Protein AF-A0A2I0QAN8-F1 (afdb_monomer)

Secondary structure (DSSP, 8-state):
-HHHHHHHHHHHHHHHHHHIIIII---------HHHHHHHHHHHHHHHHHHHHHHHHHHHHHHT--SHHHHHHHHHHHT-----TT--HHHHHHHHHHHHHHHHHHHHHHHHHHHHHHHHHHHHHHHHTT--HHHHHHHHHHHHHHHHHHT-

Radius of gyration: 21.79 Å; Cα contacts (8 Å, |Δi|>4): 48; chains: 1; bounding box: 47×28×51 Å

Foldseek 3Di:
DVVVVVVVVVLVVVVVVLCVVQPVPPDDDPPCPPVNVVVVVCVVVVVLVVVLVCLQVPVCVVQVNDDPVSLVVVCVVVVLVDDCPPHDPVRSVNVVSVSVSVVSVVVVVVVVVVVVVVVVVLVVVCVVVVPDPVCSSVVVSVVVVVCSVVVD

Sequence (152 aa):
MAEQITLISFLVFIIFMLFLDLGVFHKKDSEIKFKEALIWTLVWIGLALIFYVLIIFKGELLHGISSMEDLIRINAKHNHKLNFDGMSYAEALNLYRHTLSLEYLSGYLIEKALSMDNIFVFIMIFAAFKVNRTYLHRILFYGILGALVFRF

Solvent-accessible surface area (backbone atoms only — not comparable to full-atom values): 8792 Å² total; per-residue (Å²): 110,71,67,58,52,52,53,52,52,51,50,52,50,51,55,49,52,51,44,50,68,73,64,69,72,81,74,76,93,69,79,77,46,70,68,56,55,50,50,52,51,51,52,55,51,48,53,53,51,51,51,42,52,44,26,58,78,45,39,44,68,79,71,68,50,84,47,64,68,46,48,54,53,48,38,65,73,69,64,66,78,74,85,58,86,94,54,54,64,71,54,44,48,51,53,48,21,50,52,54,29,48,53,52,50,50,50,53,50,50,57,50,48,54,56,49,52,56,52,50,54,51,52,53,52,40,59,77,69,65,59,56,78,92,48,46,66,59,53,48,51,53,48,54,53,48,50,58,64,73,70,112

Mean predicted aligned error: 8.1 Å

Structure (mmCIF, N/CA/C/O backbone):
data_AF-A0A2I0QAN8-F1
#
_entry.id   AF-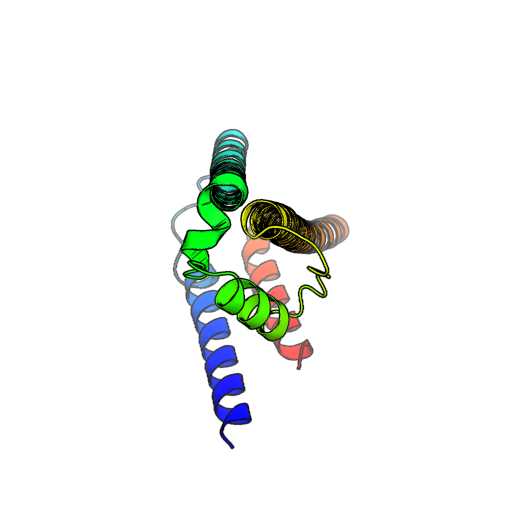A0A2I0QAN8-F1
#
loop_
_atom_site.group_PDB
_atom_site.id
_atom_site.type_symbol
_atom_site.label_atom_id
_atom_site.label_alt_id
_atom_site.label_comp_id
_atom_site.label_asym_id
_atom_site.label_entity_id
_atom_site.label_seq_id
_atom_site.pdbx_PDB_ins_code
_atom_site.Cartn_x
_atom_site.Cartn_y
_atom_site.Cartn_z
_atom_site.occupancy
_atom_site.B_iso_or_equiv
_atom_site.auth_seq_id
_atom_site.auth_comp_id
_atom_site.auth_asym_id
_atom_site.auth_atom_id
_atom_site.pdbx_PDB_model_num
ATOM 1 N N . MET A 1 1 ? -21.526 -11.533 -20.693 1.00 77.81 1 MET A N 1
ATOM 2 C CA . MET A 1 1 ? -21.553 -12.909 -20.142 1.00 77.81 1 MET A CA 1
ATOM 3 C C . MET A 1 1 ? -20.287 -13.218 -19.340 1.00 77.81 1 MET A C 1
ATOM 5 O O . MET A 1 1 ? -20.408 -13.337 -18.133 1.00 77.81 1 MET A O 1
ATOM 9 N N . ALA A 1 2 ? -19.084 -13.273 -19.935 1.00 82.06 2 ALA A N 1
ATOM 10 C CA . ALA A 1 2 ? -17.845 -13.596 -19.200 1.00 82.06 2 ALA A CA 1
ATOM 11 C C . ALA A 1 2 ? -17.494 -12.596 -18.075 1.00 82.06 2 ALA A C 1
ATOM 13 O O . ALA A 1 2 ? -17.201 -13.013 -16.963 1.00 82.06 2 ALA A O 1
ATOM 14 N N . GLU A 1 3 ? -17.614 -11.287 -18.318 1.00 85.31 3 GLU A N 1
ATOM 15 C CA . GLU A 1 3 ? -17.342 -10.252 -17.302 1.00 85.31 3 GLU A CA 1
ATOM 16 C C . GLU A 1 3 ? -18.287 -10.331 -16.095 1.00 85.31 3 GLU A C 1
ATOM 18 O O . GLU A 1 3 ? -17.854 -10.216 -14.952 1.00 85.31 3 GLU A O 1
ATOM 23 N N . GLN A 1 4 ? -19.576 -10.599 -16.337 1.00 86.31 4 GLN A N 1
ATOM 24 C CA . GLN A 1 4 ? -20.567 -10.790 -15.273 1.00 86.31 4 GLN A CA 1
ATOM 25 C C . GLN A 1 4 ? -20.248 -12.029 -14.432 1.00 86.31 4 GLN A C 1
ATOM 27 O O . GLN A 1 4 ? -20.354 -11.978 -13.211 1.00 86.31 4 GLN A O 1
ATOM 32 N N . ILE A 1 5 ? -19.805 -13.118 -15.067 1.00 91.19 5 ILE A N 1
ATOM 33 C CA . ILE A 1 5 ? -19.371 -14.332 -14.365 1.00 91.19 5 ILE A CA 1
ATOM 34 C C . ILE A 1 5 ? -18.141 -14.032 -13.495 1.00 91.19 5 ILE A C 1
ATOM 36 O O . ILE A 1 5 ? -18.132 -14.406 -12.323 1.00 91.19 5 ILE A O 1
ATOM 40 N N . THR A 1 6 ? -17.147 -13.304 -14.016 1.00 86.19 6 THR A N 1
ATOM 41 C CA . THR A 1 6 ? -15.959 -12.896 -13.248 1.00 86.19 6 THR A CA 1
ATOM 42 C C . THR A 1 6 ? -16.341 -12.046 -12.036 1.00 86.19 6 THR A C 1
ATOM 44 O O . THR A 1 6 ? -15.920 -12.351 -10.920 1.00 86.19 6 THR A O 1
ATOM 47 N N . LEU A 1 7 ? -17.196 -11.036 -12.211 1.00 86.56 7 LEU A N 1
ATOM 48 C CA . LEU A 1 7 ? -17.635 -10.166 -11.115 1.00 86.56 7 LEU A CA 1
ATOM 49 C C . LEU A 1 7 ? -18.431 -10.923 -10.047 1.00 86.56 7 LEU A C 1
ATOM 51 O O . LEU A 1 7 ? -18.163 -10.762 -8.858 1.00 86.56 7 LEU A O 1
ATOM 55 N N . ILE A 1 8 ? -19.361 -11.791 -10.455 1.00 90.69 8 ILE A N 1
ATOM 56 C CA . ILE A 1 8 ? -20.143 -12.610 -9.520 1.00 90.69 8 ILE A CA 1
ATOM 57 C C . ILE A 1 8 ? -19.230 -13.588 -8.772 1.00 90.69 8 ILE A C 1
ATOM 59 O O . ILE A 1 8 ? -19.348 -13.717 -7.556 1.00 90.69 8 ILE A O 1
ATOM 63 N N . SER A 1 9 ? -18.276 -14.234 -9.453 1.00 90.62 9 SER A N 1
ATOM 64 C CA . SER A 1 9 ? -17.317 -15.131 -8.792 1.00 90.62 9 SER A CA 1
ATOM 65 C C . SER A 1 9 ? -16.436 -14.402 -7.776 1.00 90.62 9 SER A C 1
ATOM 67 O O . SER A 1 9 ? -16.206 -14.913 -6.680 1.00 90.62 9 SER A O 1
ATOM 69 N N . PHE A 1 10 ? -16.004 -13.182 -8.101 1.00 87.62 10 PHE A N 1
ATOM 70 C CA . PHE A 1 10 ? -15.204 -12.349 -7.214 1.00 87.62 10 PHE A CA 1
ATOM 71 C C . PHE A 1 10 ? -16.011 -11.907 -5.989 1.00 87.62 10 PHE A C 1
ATOM 73 O O . PHE A 1 10 ? -15.522 -11.986 -4.863 1.00 87.62 10 PHE A O 1
ATOM 80 N N . LEU A 1 11 ? -17.274 -11.523 -6.189 1.00 86.94 11 LEU A N 1
ATOM 81 C CA . LEU A 1 11 ? -18.188 -11.166 -5.107 1.00 86.94 11 LEU A CA 1
ATOM 82 C C . LEU A 1 11 ? -18.426 -12.344 -4.153 1.00 86.94 11 LEU A C 1
ATOM 84 O O . LEU A 1 11 ? -18.316 -12.186 -2.938 1.00 86.94 11 LEU A O 1
ATOM 88 N N . VAL A 1 12 ? -18.703 -13.533 -4.696 1.00 90.12 12 VAL A N 1
ATOM 89 C CA . VAL A 1 12 ? -18.891 -14.760 -3.905 1.00 90.12 12 VAL A CA 1
ATOM 90 C C . VAL A 1 12 ? -17.626 -15.100 -3.116 1.00 90.12 12 VAL A C 1
ATOM 92 O O . VAL A 1 12 ? -17.715 -15.427 -1.933 1.00 90.12 12 VAL A O 1
ATOM 95 N N . PHE A 1 13 ? -16.449 -14.970 -3.733 1.00 91.38 13 PHE A N 1
ATOM 96 C CA . PHE A 1 13 ? -15.171 -15.190 -3.060 1.00 91.38 13 PHE A CA 1
ATOM 97 C C . PHE A 1 13 ? -14.943 -14.213 -1.896 1.00 91.38 13 PHE A C 1
ATOM 99 O O . PHE A 1 13 ? -14.553 -14.643 -0.810 1.00 91.38 13 PHE A O 1
ATOM 106 N N . ILE A 1 14 ? -15.239 -12.921 -2.082 1.00 85.25 14 ILE A N 1
ATOM 107 C CA . ILE A 1 14 ? -15.134 -11.920 -1.008 1.00 85.25 14 ILE A CA 1
ATOM 108 C C . ILE A 1 14 ? -16.083 -12.252 0.143 1.00 85.25 14 ILE A C 1
ATOM 110 O O . ILE A 1 14 ? -15.661 -12.246 1.299 1.00 85.25 14 ILE A O 1
ATOM 114 N N . ILE A 1 15 ? -17.349 -12.558 -0.155 1.00 84.31 15 ILE A N 1
ATOM 115 C CA . ILE A 1 15 ? -18.342 -12.905 0.872 1.00 84.31 15 ILE A CA 1
ATOM 116 C C . ILE A 1 15 ? -17.882 -14.139 1.657 1.00 84.31 15 ILE A C 1
ATOM 118 O O . ILE A 1 15 ? -17.982 -14.160 2.883 1.00 84.31 15 ILE A O 1
ATOM 122 N N . PHE A 1 16 ? -17.326 -15.138 0.969 1.00 87.81 16 PHE A N 1
ATOM 123 C CA . PHE A 1 16 ? -16.779 -16.336 1.597 1.00 87.81 16 PHE A CA 1
ATOM 124 C C . PHE A 1 16 ? -15.589 -16.029 2.521 1.00 87.81 16 PHE A C 1
ATOM 126 O O . PHE A 1 16 ? -15.603 -16.444 3.680 1.00 87.81 16 PHE A O 1
ATOM 133 N N . MET A 1 17 ? -14.595 -15.266 2.050 1.00 83.50 17 MET A N 1
ATOM 134 C CA . MET A 1 17 ? -13.433 -14.868 2.860 1.00 83.50 17 MET A CA 1
ATOM 135 C C . MET A 1 17 ? -13.848 -14.057 4.094 1.00 83.50 17 MET A C 1
ATOM 137 O O . MET A 1 17 ? -13.380 -14.336 5.196 1.00 83.50 17 MET A O 1
ATOM 141 N N . LEU A 1 18 ? -14.791 -13.121 3.946 1.00 77.81 18 LEU A N 1
ATOM 142 C CA . LEU A 1 18 ? -15.343 -12.363 5.075 1.00 77.81 18 LEU A CA 1
ATOM 143 C C . LEU A 1 18 ? -16.023 -13.271 6.104 1.00 77.81 18 LEU A C 1
ATOM 145 O O . LEU A 1 18 ? -15.893 -13.050 7.308 1.00 77.81 18 LEU A O 1
ATOM 149 N N . PHE A 1 19 ? -16.743 -14.297 5.646 1.00 80.12 19 PHE A N 1
ATOM 150 C CA . PHE A 1 19 ? -17.409 -15.242 6.537 1.00 80.12 19 PHE A CA 1
ATOM 151 C C . PHE A 1 19 ? -16.408 -16.115 7.307 1.00 80.12 19 PHE A C 1
ATOM 153 O O . PHE A 1 19 ? -16.631 -16.404 8.484 1.00 80.12 19 PHE A O 1
ATOM 160 N N . LEU A 1 20 ? -15.292 -16.498 6.680 1.00 80.62 20 LEU A N 1
ATOM 161 C CA . LEU A 1 20 ? -14.210 -17.217 7.355 1.00 80.62 20 LEU A CA 1
ATOM 162 C C . LEU A 1 20 ? -13.535 -16.355 8.429 1.00 80.62 20 LEU A C 1
ATOM 164 O O . LEU A 1 20 ? -13.448 -16.794 9.577 1.00 80.62 20 LEU A O 1
ATOM 168 N N . ASP A 1 21 ? -13.128 -15.132 8.083 1.00 71.56 21 ASP A N 1
ATOM 169 C CA . ASP A 1 21 ? -12.404 -14.237 8.996 1.00 71.56 21 ASP A CA 1
ATOM 170 C C . ASP A 1 21 ? -13.267 -13.787 10.182 1.00 71.56 21 ASP A C 1
ATOM 172 O O . ASP A 1 21 ? -12.793 -13.732 11.318 1.00 71.56 21 ASP A O 1
ATOM 176 N N . LEU A 1 22 ? -14.547 -13.481 9.942 1.00 69.88 22 LEU A N 1
ATOM 177 C CA . LEU A 1 22 ? -15.413 -12.878 10.959 1.00 69.88 22 LEU A CA 1
ATOM 178 C C . LEU A 1 22 ? -16.317 -13.895 11.674 1.00 69.88 22 LEU A C 1
ATOM 180 O O . LEU A 1 22 ? -16.697 -13.655 12.824 1.00 69.88 22 LEU A O 1
ATOM 184 N N . GLY A 1 23 ? -16.669 -15.006 11.016 1.00 65.00 23 GLY A N 1
ATOM 185 C CA . GLY A 1 23 ? -17.638 -15.991 11.507 1.00 65.00 23 GLY A CA 1
ATOM 186 C C . GLY A 1 23 ? -17.027 -17.206 12.213 1.00 65.00 23 GLY A C 1
ATOM 187 O O . GLY A 1 23 ? -17.559 -17.639 13.236 1.00 65.00 23 GLY A O 1
ATOM 188 N N . VAL A 1 24 ? -15.919 -17.761 11.706 1.00 64.44 24 VAL A N 1
ATOM 189 C CA . VAL A 1 24 ? -15.400 -19.071 12.160 1.00 64.44 24 VAL A CA 1
ATOM 190 C C . VAL A 1 24 ? -14.441 -18.959 13.352 1.00 64.44 24 VAL A C 1
ATOM 192 O O . VAL A 1 24 ? -14.408 -19.845 14.210 1.00 64.44 24 VAL A O 1
ATOM 195 N N . PHE A 1 25 ? -13.702 -17.857 13.484 1.00 56.25 25 PHE A N 1
ATOM 196 C CA . PHE A 1 25 ? -12.697 -17.693 14.539 1.00 56.25 25 PHE A CA 1
ATOM 197 C C . PHE A 1 25 ? -13.250 -17.032 15.810 1.00 56.25 25 PHE A C 1
ATOM 199 O O . PHE A 1 25 ? -12.773 -15.995 16.256 1.00 56.25 25 PHE A O 1
ATOM 206 N N . HIS A 1 26 ? -14.225 -17.675 16.457 1.00 57.81 26 HIS A N 1
ATOM 207 C CA . HIS A 1 26 ? -14.503 -17.425 17.876 1.00 57.81 26 HIS A CA 1
ATOM 208 C C . HIS A 1 26 ? -13.705 -18.410 18.739 1.00 57.81 26 HIS A C 1
ATOM 210 O O . HIS A 1 26 ? -14.183 -19.491 19.086 1.00 57.81 26 HIS A O 1
ATOM 216 N N . LYS A 1 27 ? -12.490 -18.028 19.139 1.00 51.41 27 LYS A N 1
ATOM 217 C CA . LYS A 1 27 ? -11.814 -18.637 20.293 1.00 51.41 27 LYS A CA 1
ATOM 218 C C . LYS A 1 27 ? -11.241 -17.538 21.180 1.00 51.41 27 LYS A C 1
ATOM 220 O O . LYS A 1 27 ? -10.249 -16.933 20.816 1.00 51.41 27 LYS A O 1
ATOM 225 N N . LYS A 1 28 ? -11.930 -17.341 22.313 1.00 49.41 28 LYS A N 1
ATOM 226 C CA . LYS A 1 28 ? -11.582 -16.604 23.542 1.00 49.41 28 LYS A CA 1
ATOM 227 C C . LYS A 1 28 ? -10.640 -15.412 23.368 1.00 49.41 28 LYS A C 1
ATOM 229 O O . LYS A 1 28 ? -9.459 -15.595 23.105 1.00 49.41 28 LYS A O 1
ATOM 234 N N . ASP A 1 29 ? -11.187 -14.238 23.671 1.00 50.75 29 ASP A N 1
ATOM 235 C CA . ASP A 1 29 ? -10.517 -12.952 23.860 1.00 50.75 29 ASP A CA 1
ATOM 236 C C . ASP A 1 29 ? -9.196 -13.075 24.636 1.00 50.75 29 ASP A C 1
ATOM 238 O O . ASP A 1 29 ? -9.136 -12.920 25.856 1.00 50.75 29 ASP A O 1
ATOM 242 N N . SER A 1 30 ? -8.103 -13.344 23.931 1.00 49.91 30 SER A N 1
ATOM 243 C CA . SER A 1 30 ? -6.810 -12.832 24.345 1.00 49.91 30 SER A CA 1
ATOM 244 C C . SER A 1 30 ? -6.676 -11.482 23.665 1.00 49.91 30 SER A C 1
ATOM 246 O O . SER A 1 30 ? -6.517 -11.423 22.445 1.00 49.91 30 SER A O 1
ATOM 248 N N . GLU A 1 31 ? -6.786 -10.400 24.434 1.00 61.72 31 GLU A N 1
ATOM 249 C CA . GLU A 1 31 ? -6.440 -9.067 23.949 1.00 61.72 31 GLU A CA 1
ATOM 250 C C . GLU A 1 31 ? -5.023 -9.139 23.371 1.00 61.72 31 GLU A C 1
ATOM 252 O O . GLU A 1 31 ? -4.060 -9.347 24.115 1.00 61.72 31 GLU A O 1
ATOM 257 N N . ILE A 1 32 ? -4.895 -9.037 22.042 1.00 63.91 32 ILE A N 1
ATOM 258 C CA . ILE A 1 32 ? -3.588 -8.989 21.389 1.00 63.91 32 ILE A CA 1
ATOM 259 C C . ILE A 1 32 ? -2.875 -7.794 21.999 1.00 63.91 32 ILE A C 1
ATOM 261 O O . ILE A 1 32 ? -3.285 -6.641 21.830 1.00 63.91 32 ILE A O 1
ATOM 265 N N . LYS A 1 33 ? -1.827 -8.075 22.772 1.00 79.81 33 LYS A N 1
ATOM 266 C CA . LYS A 1 33 ? -1.103 -7.030 23.484 1.00 79.81 33 LYS A CA 1
ATOM 267 C C . LYS A 1 33 ? -0.526 -6.080 22.447 1.00 79.81 33 LYS A C 1
ATOM 269 O O . LYS A 1 33 ? -0.003 -6.516 21.425 1.00 79.81 33 LYS A O 1
ATOM 274 N N . PHE A 1 34 ? -0.535 -4.782 22.742 1.00 81.31 34 PHE A N 1
ATOM 275 C CA . PHE A 1 34 ? 0.018 -3.754 21.852 1.00 81.31 34 PHE A CA 1
ATOM 276 C C . PHE A 1 34 ? 1.424 -4.109 21.329 1.00 81.31 34 PHE A C 1
ATOM 278 O O . PHE A 1 34 ? 1.737 -3.884 20.165 1.00 81.31 34 PHE A O 1
ATOM 285 N N . LYS A 1 35 ? 2.250 -4.745 22.174 1.00 85.31 35 LYS A N 1
ATOM 286 C CA . LYS A 1 35 ? 3.583 -5.242 21.804 1.00 85.31 35 LYS A CA 1
ATOM 287 C C . LYS A 1 35 ? 3.549 -6.298 20.695 1.00 85.31 35 LYS A C 1
ATOM 289 O O . LYS A 1 35 ? 4.363 -6.230 19.784 1.00 85.31 35 LYS A O 1
ATOM 294 N N . GLU A 1 36 ? 2.624 -7.250 20.759 1.00 86.56 36 GLU A N 1
ATOM 295 C CA . GLU A 1 36 ? 2.479 -8.307 19.752 1.00 86.56 36 GLU A CA 1
ATOM 296 C C . GLU A 1 36 ? 2.006 -7.716 18.423 1.00 86.56 36 GLU A C 1
ATOM 298 O O . GLU A 1 36 ? 2.605 -7.985 17.385 1.00 86.56 36 GLU A O 1
ATOM 303 N N . ALA A 1 37 ? 1.002 -6.833 18.455 1.00 86.44 37 ALA A N 1
ATOM 304 C CA . ALA A 1 37 ? 0.516 -6.139 17.262 1.00 86.44 37 ALA A CA 1
ATOM 305 C C . ALA A 1 37 ? 1.612 -5.289 16.591 1.00 86.44 37 ALA A C 1
ATOM 307 O O . ALA A 1 37 ? 1.736 -5.275 15.363 1.00 86.44 37 ALA A O 1
ATOM 308 N N . LEU A 1 38 ? 2.440 -4.613 17.391 1.00 90.25 38 LEU A N 1
ATOM 309 C CA . LEU A 1 38 ? 3.561 -3.819 16.894 1.00 90.25 38 LEU A CA 1
ATOM 310 C C . LEU A 1 38 ? 4.637 -4.701 16.248 1.00 90.25 38 LEU A C 1
ATOM 312 O O . LEU A 1 38 ? 5.109 -4.369 15.163 1.00 90.25 38 LEU A O 1
ATOM 316 N N . ILE A 1 39 ? 4.976 -5.844 16.855 1.00 93.19 39 ILE A N 1
ATOM 317 C CA . ILE A 1 39 ? 5.911 -6.814 16.261 1.00 93.19 39 ILE A CA 1
ATOM 318 C C . ILE A 1 39 ? 5.371 -7.312 14.921 1.00 93.19 39 ILE A C 1
ATOM 320 O O . ILE A 1 39 ? 6.089 -7.255 13.926 1.00 93.19 39 ILE A O 1
ATOM 324 N N . TRP A 1 40 ? 4.106 -7.735 14.864 1.00 91.12 40 TRP A N 1
ATOM 325 C CA . TRP A 1 40 ? 3.492 -8.190 13.615 1.00 91.12 40 TRP A CA 1
ATOM 326 C C . TRP A 1 40 ? 3.514 -7.106 12.537 1.00 91.12 40 TRP A C 1
ATOM 328 O O . TRP A 1 40 ? 3.869 -7.382 11.394 1.00 91.12 40 TRP A O 1
ATOM 338 N N . THR A 1 41 ? 3.223 -5.860 12.903 1.00 90.25 41 THR A N 1
ATOM 339 C CA . THR A 1 41 ? 3.288 -4.720 11.979 1.00 90.25 41 THR A CA 1
ATOM 340 C C . THR A 1 41 ? 4.701 -4.526 11.428 1.00 90.25 41 THR A C 1
ATOM 342 O O . THR A 1 41 ? 4.878 -4.399 10.216 1.00 90.25 41 THR A O 1
ATOM 345 N N . LEU A 1 42 ? 5.718 -4.561 12.292 1.00 94.94 42 LEU A N 1
ATOM 346 C CA . LEU A 1 42 ? 7.116 -4.428 11.882 1.00 94.94 42 LEU A CA 1
ATOM 347 C C . LEU A 1 42 ? 7.583 -5.593 11.008 1.00 94.94 42 LEU A C 1
AT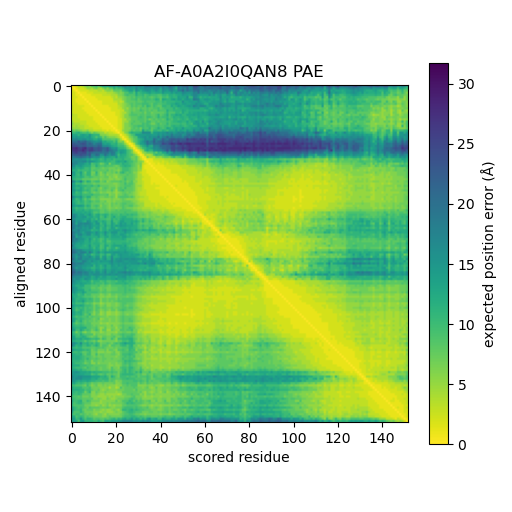OM 349 O O . LEU A 1 42 ? 8.313 -5.358 10.051 1.00 94.94 42 LEU A O 1
ATOM 353 N N . VAL A 1 43 ? 7.151 -6.825 11.293 1.00 96.25 43 VAL A N 1
ATOM 354 C CA . VAL A 1 43 ? 7.473 -8.002 10.470 1.00 96.25 43 VAL A CA 1
ATOM 355 C C . VAL A 1 43 ? 6.930 -7.828 9.055 1.00 96.25 43 VAL A C 1
ATOM 357 O O . VAL A 1 43 ? 7.675 -7.995 8.091 1.00 96.25 43 VAL A O 1
ATOM 360 N N . TRP A 1 44 ? 5.661 -7.440 8.914 1.00 92.81 44 TRP A N 1
ATOM 361 C CA . TRP A 1 44 ? 5.047 -7.247 7.598 1.00 92.81 44 TRP A CA 1
ATOM 362 C C . TRP A 1 44 ? 5.653 -6.072 6.828 1.00 92.81 44 TRP A C 1
ATOM 364 O O . TRP A 1 44 ? 5.912 -6.201 5.632 1.00 92.81 44 TRP A O 1
ATOM 374 N N . ILE A 1 45 ? 5.933 -4.951 7.503 1.00 94.56 45 ILE A N 1
ATOM 375 C CA . ILE A 1 45 ? 6.643 -3.818 6.891 1.00 94.56 45 ILE A CA 1
ATOM 376 C C . ILE A 1 45 ? 8.053 -4.245 6.473 1.00 94.56 45 ILE A C 1
ATOM 378 O O . ILE A 1 45 ? 8.472 -3.963 5.355 1.00 94.56 45 ILE A O 1
ATOM 382 N N . GLY A 1 46 ? 8.773 -4.962 7.336 1.00 96.88 46 GLY A N 1
ATOM 383 C CA . GLY A 1 46 ? 10.110 -5.471 7.054 1.00 96.88 46 GLY A CA 1
ATOM 384 C C . GLY A 1 46 ? 10.129 -6.388 5.836 1.00 96.88 46 GLY A C 1
ATOM 385 O O . GLY A 1 46 ? 10.959 -6.202 4.953 1.00 96.88 46 GLY A O 1
ATOM 386 N N 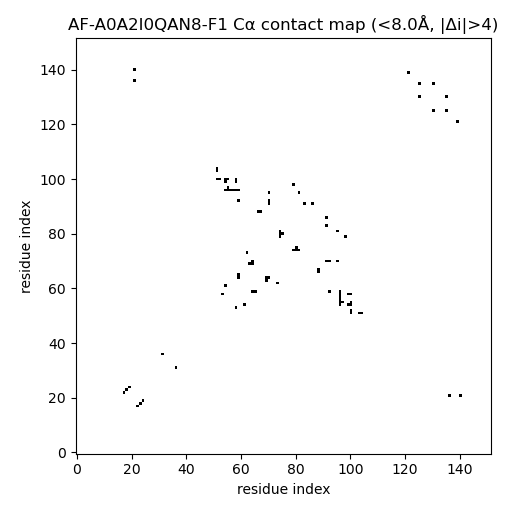. LEU A 1 47 ? 9.175 -7.316 5.730 1.00 96.56 47 LEU A N 1
ATOM 387 C CA . LEU A 1 47 ? 9.032 -8.188 4.563 1.00 96.56 47 LEU A CA 1
ATOM 388 C C . LEU A 1 47 ? 8.773 -7.384 3.279 1.00 96.56 47 LEU A C 1
ATOM 390 O O . LEU A 1 47 ? 9.405 -7.642 2.254 1.00 96.56 47 LEU A O 1
ATOM 394 N N . ALA A 1 48 ? 7.896 -6.380 3.340 1.00 95.19 48 ALA A N 1
ATOM 395 C CA . ALA A 1 48 ? 7.616 -5.505 2.204 1.00 95.19 48 ALA A CA 1
ATOM 396 C C . ALA A 1 48 ? 8.847 -4.685 1.781 1.00 95.19 48 ALA A C 1
ATOM 398 O O . ALA A 1 48 ? 9.082 -4.514 0.584 1.00 95.19 48 ALA A O 1
ATOM 399 N N . LEU A 1 49 ? 9.653 -4.217 2.741 1.00 96.12 49 LEU A N 1
ATOM 400 C CA . LEU A 1 49 ? 10.906 -3.503 2.484 1.00 96.12 49 LEU A CA 1
ATOM 401 C C . LEU A 1 49 ? 11.999 -4.426 1.935 1.00 96.12 49 LEU A C 1
ATOM 403 O O . LEU A 1 49 ? 12.731 -4.030 1.032 1.00 96.12 49 LEU A O 1
ATOM 407 N N . ILE A 1 50 ? 12.092 -5.665 2.422 1.00 96.25 50 ILE A N 1
ATOM 408 C CA . ILE A 1 50 ? 12.982 -6.682 1.845 1.00 96.25 50 ILE A CA 1
ATOM 409 C C . ILE A 1 50 ? 12.609 -6.911 0.380 1.00 96.25 50 ILE A C 1
ATOM 411 O O . ILE A 1 50 ? 13.485 -6.924 -0.480 1.00 96.25 50 ILE A O 1
ATOM 415 N N . PHE A 1 51 ? 11.318 -7.031 0.077 1.00 95.06 51 PHE A N 1
ATOM 416 C CA . PHE A 1 51 ? 10.857 -7.180 -1.298 1.00 95.06 51 PHE A CA 1
ATOM 417 C C . PHE A 1 51 ? 11.157 -5.943 -2.160 1.00 95.06 51 PHE A C 1
ATOM 419 O O . PHE A 1 51 ? 11.639 -6.089 -3.280 1.00 95.06 51 PHE A O 1
ATOM 426 N N . TYR A 1 52 ? 10.990 -4.729 -1.626 1.00 94.50 52 TYR A N 1
ATOM 427 C CA . TYR A 1 52 ? 11.427 -3.494 -2.293 1.00 94.50 52 TYR A CA 1
ATOM 428 C C . TYR A 1 52 ? 12.923 -3.526 -2.647 1.00 94.50 52 TYR A C 1
ATOM 430 O O . TYR A 1 52 ? 13.307 -3.238 -3.781 1.00 94.50 52 TYR A O 1
ATOM 438 N N . VAL A 1 53 ? 13.772 -3.953 -1.708 1.00 94.88 53 VAL A N 1
ATOM 439 C CA . VAL A 1 53 ? 15.214 -4.115 -1.942 1.00 94.88 53 VAL A CA 1
ATOM 440 C C . VAL A 1 53 ? 15.489 -5.182 -3.010 1.00 94.88 53 VAL A C 1
ATOM 442 O O . VAL A 1 53 ? 16.343 -4.980 -3.875 1.00 94.88 53 VAL A O 1
ATOM 445 N N . LEU A 1 54 ? 14.743 -6.291 -3.014 1.00 94.56 54 LEU A N 1
ATOM 446 C CA . LEU A 1 54 ? 14.846 -7.306 -4.066 1.00 94.56 54 LEU A CA 1
ATOM 447 C C . LEU A 1 54 ? 14.508 -6.739 -5.450 1.00 94.56 54 LEU A C 1
ATOM 449 O O . LEU A 1 54 ? 15.198 -7.079 -6.408 1.00 94.56 54 LEU A O 1
ATOM 453 N N . ILE A 1 55 ? 13.525 -5.844 -5.571 1.00 93.50 55 ILE A N 1
ATOM 454 C CA . ILE A 1 55 ? 13.201 -5.189 -6.850 1.00 93.50 55 ILE A CA 1
ATOM 455 C C . ILE A 1 55 ? 14.365 -4.310 -7.329 1.00 93.50 55 ILE A C 1
ATOM 457 O O . ILE A 1 55 ? 14.711 -4.352 -8.510 1.00 93.50 55 ILE A O 1
ATOM 461 N N . ILE A 1 56 ? 15.017 -3.570 -6.428 1.00 91.88 56 ILE A N 1
ATOM 462 C CA . ILE A 1 56 ? 16.173 -2.729 -6.783 1.00 91.88 56 ILE A CA 1
ATOM 463 C C . ILE A 1 56 ? 17.317 -3.573 -7.359 1.00 91.88 56 ILE A C 1
ATOM 465 O O . ILE A 1 56 ? 17.914 -3.199 -8.367 1.00 91.88 56 ILE A O 1
ATOM 469 N N . PHE A 1 57 ? 17.633 -4.713 -6.739 1.00 92.06 57 PHE A N 1
ATOM 470 C CA . PHE A 1 57 ? 18.778 -5.528 -7.158 1.00 92.06 57 PHE A CA 1
ATOM 471 C C . PHE A 1 57 ? 18.468 -6.514 -8.284 1.00 92.06 57 PHE A C 1
ATOM 473 O O . PHE A 1 57 ? 19.355 -6.823 -9.079 1.00 92.06 57 PHE A O 1
ATOM 480 N N . LYS A 1 58 ? 17.250 -7.058 -8.305 1.00 91.88 58 LYS A N 1
ATOM 481 C CA . LYS A 1 58 ? 16.855 -8.230 -9.097 1.00 91.88 58 LYS A CA 1
ATOM 482 C C . LYS A 1 58 ? 15.537 -8.013 -9.854 1.00 91.88 58 LYS A C 1
ATOM 484 O O . LYS A 1 58 ? 14.894 -8.985 -10.245 1.00 91.88 58 LYS A O 1
ATOM 489 N N . GLY A 1 59 ? 15.130 -6.764 -10.085 1.00 85.88 59 GLY A N 1
ATOM 490 C CA . GLY A 1 59 ? 13.885 -6.425 -10.784 1.00 85.88 59 GLY A CA 1
ATOM 491 C C . GLY A 1 59 ? 13.763 -7.014 -12.197 1.00 85.88 59 GLY A C 1
ATOM 492 O O . GLY A 1 59 ? 12.651 -7.283 -12.649 1.00 85.88 59 GLY A O 1
ATOM 493 N N . GLU A 1 60 ? 14.880 -7.303 -12.874 1.00 87.06 60 GLU A N 1
ATOM 494 C CA . GLU A 1 60 ? 14.890 -8.002 -14.166 1.00 87.06 60 GLU A CA 1
ATOM 495 C C . GLU A 1 60 ? 14.368 -9.433 -14.081 1.00 87.06 60 GLU A C 1
ATOM 497 O O . GLU A 1 60 ? 13.706 -9.894 -15.009 1.00 87.06 60 GLU A O 1
ATOM 502 N N . LEU A 1 61 ? 14.624 -10.134 -12.971 1.00 86.81 61 LEU A N 1
ATOM 503 C CA . LEU A 1 61 ? 14.208 -11.527 -12.803 1.00 86.81 61 LEU A CA 1
ATOM 504 C C . LEU A 1 61 ? 12.698 -11.638 -12.635 1.00 86.81 61 LEU A C 1
ATOM 506 O O . LEU A 1 61 ? 12.125 -12.626 -13.082 1.00 86.81 61 LEU A O 1
ATOM 510 N N . LEU A 1 62 ? 12.054 -10.623 -12.044 1.00 84.62 62 LEU A N 1
ATOM 511 C CA . LEU A 1 62 ? 10.595 -10.595 -11.905 1.00 84.62 62 LEU A CA 1
ATOM 512 C C . LEU A 1 62 ? 9.890 -10.653 -13.265 1.00 84.62 62 LEU A C 1
ATOM 514 O O . LEU A 1 62 ? 8.843 -11.283 -13.381 1.00 84.62 62 LEU A O 1
ATOM 518 N N . HIS A 1 63 ? 10.462 -10.006 -14.283 1.00 82.12 63 HIS A N 1
ATOM 519 C CA . HIS A 1 63 ? 9.843 -9.883 -15.603 1.00 82.12 63 HIS A CA 1
ATOM 520 C C . HIS A 1 63 ? 10.579 -10.660 -16.704 1.00 82.12 63 HIS A C 1
ATOM 522 O O . HIS A 1 63 ? 10.193 -10.580 -17.869 1.00 82.12 63 HIS A O 1
ATOM 528 N N . GLY A 1 64 ? 11.615 -11.429 -16.352 1.00 84.69 64 GLY A N 1
ATOM 529 C CA . GLY A 1 64 ? 12.400 -12.217 -17.305 1.00 84.69 64 GLY A CA 1
ATOM 530 C C . GLY A 1 64 ? 13.154 -11.364 -18.328 1.00 84.69 64 GLY A C 1
ATOM 531 O O . GLY A 1 64 ? 13.282 -11.759 -19.484 1.00 84.69 64 GLY A O 1
ATOM 532 N N . ILE A 1 65 ? 13.623 -10.183 -17.925 1.00 87.06 65 ILE A N 1
ATOM 533 C CA . ILE A 1 65 ? 14.297 -9.236 -18.818 1.00 87.06 65 ILE A CA 1
ATOM 534 C C . ILE A 1 65 ? 15.737 -9.698 -19.041 1.00 87.06 65 ILE A C 1
ATOM 536 O O . ILE A 1 65 ? 16.557 -9.644 -18.124 1.00 87.06 65 ILE A O 1
ATOM 540 N N . SER A 1 66 ? 16.045 -10.141 -20.260 1.00 87.50 66 SER A N 1
ATOM 541 C CA . SER A 1 66 ? 17.405 -10.561 -20.639 1.00 87.50 66 SER A CA 1
ATOM 542 C C . SER A 1 66 ? 18.006 -9.701 -21.754 1.00 87.50 66 SER A C 1
ATOM 544 O O . SER A 1 66 ? 19.207 -9.780 -22.005 1.00 87.50 66 SER A O 1
ATOM 546 N N . SER A 1 67 ? 17.191 -8.881 -22.422 1.00 89.12 67 SER A N 1
ATOM 547 C CA . SER A 1 67 ? 17.589 -8.082 -23.581 1.00 89.12 67 SER A CA 1
ATOM 548 C C . SER A 1 67 ? 16.920 -6.703 -23.612 1.00 89.12 67 SER A C 1
ATOM 550 O O . SER A 1 67 ? 15.921 -6.449 -22.934 1.00 89.12 67 SER A O 1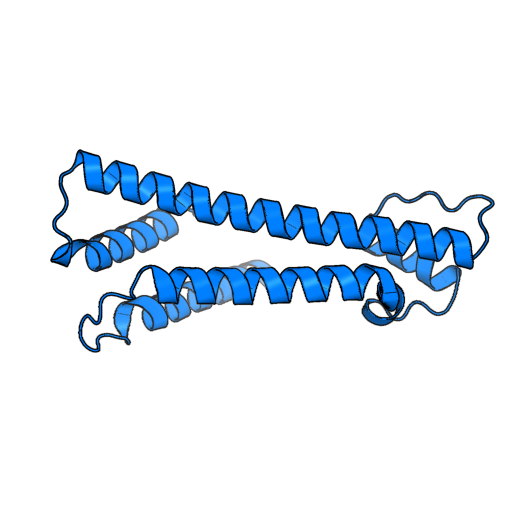
ATOM 552 N N . MET A 1 68 ? 17.461 -5.801 -24.438 1.00 85.94 68 MET A N 1
ATOM 553 C CA . MET A 1 68 ? 16.876 -4.477 -24.682 1.00 85.94 68 MET A CA 1
ATOM 554 C C . MET A 1 68 ? 15.477 -4.569 -25.315 1.00 85.94 68 MET A C 1
ATOM 556 O O . MET A 1 68 ? 14.597 -3.775 -24.994 1.00 85.94 68 MET A O 1
ATOM 560 N N . GLU A 1 69 ? 15.242 -5.573 -26.164 1.00 87.12 69 GLU A N 1
ATOM 561 C CA . GLU A 1 69 ? 13.922 -5.829 -26.751 1.00 87.12 69 GLU A CA 1
ATOM 562 C C . GLU A 1 69 ? 12.892 -6.204 -25.680 1.00 87.12 69 GLU A C 1
ATOM 564 O O . GLU A 1 69 ? 11.755 -5.726 -25.717 1.00 87.12 69 GLU A O 1
ATOM 569 N N . ASP A 1 70 ? 13.294 -6.998 -24.680 1.00 87.62 70 ASP A N 1
ATOM 570 C CA . ASP A 1 70 ? 12.422 -7.343 -23.556 1.00 87.62 70 ASP A CA 1
ATOM 571 C C . ASP A 1 70 ? 12.069 -6.108 -22.718 1.00 87.62 70 ASP A C 1
ATOM 573 O O . ASP A 1 70 ? 10.903 -5.944 -22.357 1.00 87.62 70 ASP A O 1
ATOM 577 N N . LEU A 1 71 ? 13.038 -5.216 -22.458 1.00 86.81 71 LEU A N 1
ATOM 578 C CA . LEU A 1 71 ? 12.801 -3.953 -21.742 1.00 86.81 71 LEU A CA 1
ATOM 579 C C . LEU A 1 71 ? 11.766 -3.086 -22.455 1.00 86.81 71 LEU A C 1
ATOM 581 O O . LEU A 1 71 ? 10.823 -2.612 -21.822 1.00 86.81 71 LEU A O 1
ATOM 585 N N . ILE A 1 72 ? 11.908 -2.904 -23.770 1.00 86.31 72 ILE A N 1
ATOM 586 C CA . ILE A 1 72 ? 10.973 -2.099 -24.566 1.00 86.31 72 ILE A CA 1
ATOM 587 C C . ILE A 1 72 ? 9.586 -2.756 -24.578 1.00 86.31 72 ILE A C 1
ATOM 589 O O . ILE A 1 72 ? 8.580 -2.078 -24.348 1.00 86.31 72 ILE A O 1
ATOM 593 N N . ARG A 1 73 ? 9.521 -4.083 -24.764 1.00 87.38 73 ARG A N 1
ATOM 594 C CA . ARG A 1 73 ? 8.265 -4.851 -24.744 1.00 87.38 73 ARG A CA 1
ATOM 595 C C . ARG A 1 73 ? 7.543 -4.724 -23.402 1.00 87.38 73 ARG A C 1
ATOM 597 O O . ARG A 1 73 ? 6.328 -4.535 -23.373 1.00 87.38 73 ARG A O 1
ATOM 604 N N . ILE A 1 74 ? 8.270 -4.832 -22.294 1.00 86.94 74 ILE A N 1
ATOM 605 C CA . ILE A 1 74 ? 7.709 -4.776 -20.937 1.00 86.94 74 ILE A CA 1
ATOM 606 C C . ILE A 1 74 ? 7.317 -3.347 -20.564 1.00 86.94 74 ILE A C 1
ATOM 608 O O . ILE A 1 74 ? 6.227 -3.149 -20.032 1.00 86.94 74 ILE A O 1
ATOM 612 N N . ASN A 1 75 ? 8.126 -2.348 -20.919 1.00 86.56 75 ASN A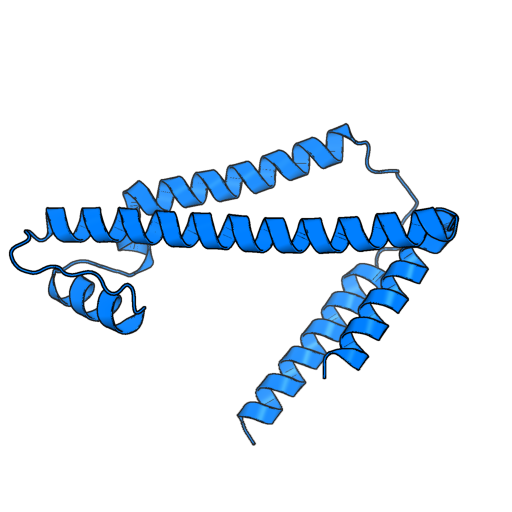 N 1
ATOM 613 C CA . ASN A 1 75 ? 7.783 -0.935 -20.748 1.00 86.56 75 ASN A CA 1
ATOM 614 C C . ASN A 1 75 ? 6.470 -0.574 -21.459 1.00 86.56 75 ASN A C 1
ATOM 616 O O . ASN A 1 75 ? 5.611 0.076 -20.863 1.00 86.56 75 ASN A O 1
ATOM 620 N N . ALA A 1 76 ? 6.279 -1.062 -22.689 1.00 85.62 76 ALA A N 1
ATOM 621 C CA . ALA A 1 76 ? 5.032 -0.884 -23.430 1.00 85.62 76 ALA A CA 1
ATOM 622 C C . ALA A 1 76 ? 3.860 -1.661 -22.803 1.00 85.62 76 ALA A C 1
ATOM 624 O O . ALA A 1 76 ? 2.756 -1.134 -22.702 1.00 85.62 76 ALA A O 1
ATOM 625 N N . LYS A 1 77 ? 4.090 -2.898 -22.342 1.00 87.00 77 LYS A N 1
ATOM 626 C CA . LYS A 1 77 ? 3.047 -3.740 -21.732 1.00 87.00 77 LYS A CA 1
ATOM 627 C C . LYS A 1 77 ? 2.530 -3.182 -20.403 1.00 87.00 77 LYS A C 1
ATOM 629 O O . LYS A 1 77 ? 1.337 -3.273 -20.128 1.00 87.00 77 LYS A O 1
ATOM 634 N N . HIS A 1 78 ? 3.425 -2.646 -19.580 1.00 83.19 78 HIS A N 1
ATOM 635 C CA . HIS A 1 78 ? 3.116 -2.175 -18.230 1.00 83.19 78 HIS A CA 1
ATOM 636 C C . HIS A 1 78 ? 2.945 -0.651 -18.143 1.00 83.19 78 HIS A C 1
ATOM 638 O O . HIS A 1 78 ? 2.701 -0.126 -17.063 1.00 83.19 78 HIS A O 1
ATOM 644 N N . ASN A 1 79 ? 2.995 0.055 -19.279 1.00 83.19 79 ASN A N 1
ATOM 645 C CA . ASN A 1 79 ? 2.769 1.499 -19.378 1.00 83.19 79 ASN A CA 1
ATOM 646 C C . ASN A 1 79 ? 3.675 2.347 -18.465 1.00 83.19 79 ASN A C 1
ATOM 648 O O . ASN A 1 79 ? 3.257 3.415 -18.019 1.00 83.19 79 ASN A O 1
ATOM 652 N N . HIS A 1 80 ? 4.926 1.931 -18.239 1.00 78.88 80 HIS A N 1
ATOM 653 C CA . HIS A 1 80 ? 5.865 2.689 -17.399 1.00 78.88 80 HIS A CA 1
ATOM 654 C C . HIS A 1 80 ? 6.293 4.034 -18.029 1.00 78.88 80 HIS A C 1
ATOM 656 O O . HIS A 1 80 ? 6.936 4.847 -17.371 1.00 78.88 80 HIS A O 1
ATOM 662 N N . LYS A 1 81 ? 5.922 4.301 -19.298 1.00 81.44 81 LYS A N 1
ATOM 663 C CA . LYS A 1 81 ? 6.215 5.540 -20.055 1.00 81.44 81 LYS A CA 1
ATOM 664 C C . LYS A 1 81 ? 7.687 5.972 -19.962 1.00 81.44 81 LYS A C 1
ATOM 666 O O . LYS A 1 81 ? 7.990 7.164 -19.996 1.00 81.44 81 LYS A O 1
ATOM 671 N N . LEU A 1 82 ? 8.604 5.010 -19.854 1.00 85.19 82 LEU A N 1
ATOM 672 C CA . LEU A 1 82 ? 10.034 5.287 -19.810 1.00 85.19 82 LEU A CA 1
ATOM 673 C C . LEU A 1 82 ? 10.546 5.534 -21.225 1.00 85.19 82 LEU A C 1
ATOM 675 O O . LEU A 1 82 ? 10.231 4.771 -22.141 1.00 85.19 82 LEU A O 1
ATOM 679 N N . ASN A 1 83 ? 11.330 6.597 -21.391 1.00 85.06 83 ASN A N 1
ATOM 680 C CA . ASN A 1 83 ? 12.093 6.825 -22.608 1.00 85.06 83 ASN A CA 1
ATOM 681 C C . ASN A 1 83 ? 13.463 6.152 -22.455 1.00 85.06 83 ASN A C 1
ATOM 683 O O . ASN A 1 83 ? 14.134 6.392 -21.455 1.00 85.06 83 ASN A O 1
ATOM 687 N N . PHE A 1 84 ? 13.859 5.322 -23.421 1.00 84.31 84 PHE A N 1
ATOM 688 C CA . PHE A 1 84 ? 15.158 4.639 -23.452 1.00 84.31 84 PHE A CA 1
ATOM 689 C C . PHE A 1 84 ? 16.065 5.128 -24.594 1.00 84.31 84 PHE A C 1
ATOM 691 O O . PHE A 1 84 ? 17.106 4.520 -24.851 1.00 84.31 84 PHE A O 1
ATOM 698 N N . ASP A 1 85 ? 15.676 6.198 -25.294 1.00 83.56 85 ASP A N 1
ATOM 699 C CA . ASP A 1 85 ? 16.398 6.713 -26.457 1.00 83.56 85 ASP A CA 1
ATOM 700 C C . ASP A 1 85 ? 17.857 7.040 -26.112 1.00 83.56 85 ASP A C 1
ATOM 702 O O . ASP A 1 85 ? 18.149 7.822 -25.207 1.00 83.56 85 ASP A O 1
ATOM 706 N N . GLY A 1 86 ? 18.785 6.431 -26.856 1.00 83.19 86 GLY A N 1
ATOM 707 C CA . GLY A 1 86 ? 20.225 6.663 -26.719 1.00 83.19 86 GLY A CA 1
ATOM 708 C C . GLY A 1 86 ? 20.895 6.017 -25.501 1.00 83.19 86 GLY A C 1
ATOM 709 O O . GLY A 1 86 ? 22.088 6.239 -25.309 1.00 83.19 86 GLY A O 1
ATOM 710 N N . MET A 1 87 ? 20.179 5.221 -24.698 1.00 87.88 87 MET A N 1
ATOM 711 C CA . MET A 1 87 ? 20.735 4.574 -23.500 1.00 87.88 87 MET A CA 1
ATOM 712 C C . MET A 1 87 ? 21.347 3.203 -23.796 1.00 87.88 87 MET A C 1
ATOM 714 O O . MET A 1 87 ? 20.855 2.440 -24.632 1.00 87.88 87 MET A O 1
ATOM 718 N N . SER A 1 88 ? 22.384 2.841 -23.038 1.00 90.94 88 SER A N 1
ATOM 719 C CA . SER A 1 88 ? 22.876 1.458 -22.990 1.00 90.94 88 SER A CA 1
ATOM 720 C C . SER A 1 88 ? 21.869 0.539 -22.287 1.00 90.94 88 SER A C 1
ATOM 722 O O . SER A 1 88 ? 21.136 0.976 -21.400 1.00 90.94 88 SER A O 1
ATOM 724 N N . TYR A 1 89 ? 21.877 -0.764 -22.597 1.00 88.88 89 TYR A N 1
ATOM 725 C CA . TYR A 1 89 ? 21.044 -1.758 -21.901 1.00 88.88 89 TYR A CA 1
ATOM 726 C C . TYR A 1 89 ? 21.207 -1.689 -20.375 1.00 88.88 89 TYR A C 1
ATOM 728 O O . TYR A 1 89 ? 20.227 -1.765 -19.639 1.00 88.88 89 TYR A O 1
ATOM 736 N N . ALA A 1 90 ? 22.437 -1.492 -19.891 1.00 89.31 90 ALA A N 1
ATOM 737 C CA . ALA A 1 90 ? 22.712 -1.383 -18.460 1.00 89.31 90 ALA A CA 1
ATOM 738 C C . ALA A 1 90 ? 22.074 -0.129 -17.830 1.00 89.31 90 ALA A C 1
ATOM 740 O O . ALA A 1 90 ? 21.566 -0.187 -16.711 1.00 89.31 90 ALA A O 1
ATOM 741 N N . GLU A 1 91 ? 22.075 0.996 -18.546 1.00 90.38 91 GLU A N 1
ATOM 742 C CA . GLU A 1 91 ? 21.469 2.255 -18.094 1.00 90.38 91 GLU A CA 1
ATOM 743 C C . GLU A 1 91 ? 19.942 2.163 -18.115 1.00 90.38 91 GLU A C 1
ATOM 745 O O . GLU A 1 91 ? 19.294 2.470 -17.113 1.00 90.38 91 GLU A O 1
ATOM 750 N N . ALA A 1 92 ? 19.378 1.648 -19.211 1.00 90.75 92 ALA A N 1
ATOM 751 C CA . ALA A 1 92 ? 17.945 1.419 -19.360 1.00 90.75 92 ALA A CA 1
ATOM 752 C C . ALA A 1 92 ? 17.411 0.444 -18.297 1.00 90.75 92 ALA A C 1
ATOM 754 O O . ALA A 1 92 ? 16.354 0.681 -17.708 1.00 90.75 92 ALA A O 1
ATOM 755 N N . LEU A 1 93 ? 18.165 -0.617 -17.989 1.00 91.12 93 LEU A N 1
ATOM 756 C CA . LEU A 1 93 ? 17.803 -1.571 -16.945 1.00 91.12 93 LEU A CA 1
ATOM 757 C C . LEU A 1 93 ? 17.820 -0.935 -15.548 1.00 91.12 93 LEU A C 1
ATOM 759 O O . LEU A 1 93 ? 16.920 -1.186 -14.746 1.00 91.12 93 LEU A O 1
ATOM 763 N N . ASN A 1 94 ? 18.819 -0.103 -15.245 1.00 91.94 94 ASN A N 1
ATOM 764 C CA . ASN A 1 94 ? 18.877 0.609 -13.968 1.00 91.94 94 ASN A CA 1
ATOM 765 C C . ASN A 1 94 ? 17.721 1.607 -13.821 1.00 91.94 94 ASN A C 1
ATOM 767 O O . ASN A 1 94 ? 17.095 1.652 -12.760 1.00 91.94 94 ASN A O 1
ATOM 771 N N . LEU A 1 95 ? 17.393 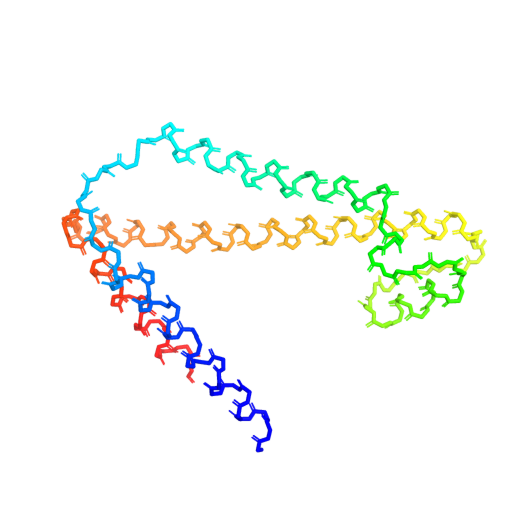2.346 -14.887 1.00 91.19 95 LEU A N 1
ATOM 772 C CA . LEU A 1 95 ? 16.234 3.240 -14.917 1.00 91.19 95 LEU A CA 1
ATOM 773 C C . LEU A 1 95 ? 14.932 2.465 -14.675 1.00 91.19 95 LEU A C 1
ATOM 775 O O . LEU A 1 95 ? 14.117 2.868 -13.847 1.00 91.19 95 LEU A O 1
ATOM 779 N N . TYR A 1 96 ? 14.764 1.326 -15.349 1.00 90.88 96 TYR A N 1
ATOM 780 C CA . TYR A 1 96 ? 13.605 0.455 -15.173 1.00 90.88 96 TYR A CA 1
ATOM 781 C C . TYR A 1 96 ? 13.474 -0.063 -13.734 1.00 90.88 96 TYR A C 1
ATOM 783 O O . TYR A 1 96 ? 12.417 0.093 -13.126 1.00 90.88 96 TYR A O 1
ATOM 791 N N . ARG A 1 97 ? 14.544 -0.631 -13.159 1.00 91.81 97 ARG A N 1
ATOM 792 C CA . ARG A 1 97 ? 14.550 -1.139 -11.773 1.00 91.81 97 ARG A CA 1
ATOM 793 C C . ARG A 1 97 ? 14.190 -0.049 -10.766 1.00 91.81 97 ARG A C 1
ATOM 795 O O . ARG A 1 97 ? 13.397 -0.297 -9.860 1.00 91.81 97 ARG A O 1
ATOM 802 N N . HIS A 1 98 ? 14.750 1.150 -10.932 1.00 91.62 98 HIS A N 1
ATOM 803 C CA . HIS A 1 98 ? 14.466 2.279 -10.052 1.00 91.62 98 HIS A CA 1
ATOM 804 C C . HIS A 1 98 ? 12.985 2.672 -10.123 1.00 91.62 98 HIS A C 1
ATOM 806 O O . HIS A 1 98 ? 12.316 2.713 -9.091 1.00 91.62 98 HIS A O 1
ATOM 812 N N . THR A 1 99 ? 12.444 2.866 -11.328 1.00 92.06 99 THR A N 1
ATOM 813 C CA . THR A 1 99 ? 11.021 3.184 -11.526 1.00 92.06 99 THR A CA 1
ATOM 814 C C . THR A 1 99 ? 10.113 2.097 -10.959 1.00 92.06 99 THR A C 1
ATOM 816 O O . THR A 1 99 ? 9.226 2.404 -10.169 1.00 92.06 99 THR A O 1
ATOM 819 N N . LEU A 1 100 ? 10.376 0.826 -11.271 1.00 92.31 100 LEU A N 1
ATOM 820 C CA . LEU A 1 100 ? 9.586 -0.302 -10.775 1.00 92.31 100 LEU A CA 1
ATOM 821 C C . LEU A 1 100 ? 9.597 -0.376 -9.241 1.00 92.31 100 LEU A C 1
ATOM 823 O O . LEU A 1 100 ? 8.567 -0.634 -8.619 1.00 92.31 100 LEU A O 1
ATOM 827 N N . SER A 1 101 ? 10.752 -0.130 -8.614 1.00 93.56 101 SER A N 1
ATOM 828 C CA . SER A 1 101 ? 10.854 -0.116 -7.153 1.00 93.56 101 SER A CA 1
ATOM 829 C C . SER A 1 101 ? 10.032 1.016 -6.527 1.00 93.56 101 SER A C 1
ATOM 831 O O . SER A 1 101 ? 9.363 0.796 -5.516 1.00 93.56 101 SER A O 1
ATOM 833 N N . LEU A 1 102 ? 10.027 2.201 -7.148 1.00 93.81 102 LEU A N 1
ATOM 834 C CA . LEU A 1 102 ? 9.228 3.337 -6.699 1.00 93.81 102 LEU A CA 1
ATOM 835 C C . LEU A 1 102 ? 7.737 3.079 -6.878 1.00 93.81 102 LEU A C 1
ATOM 837 O O . LEU A 1 102 ? 6.977 3.340 -5.955 1.00 93.81 102 LEU A O 1
ATOM 841 N N . GLU A 1 103 ? 7.318 2.522 -8.012 1.00 92.81 103 GLU A N 1
ATOM 842 C CA . GLU A 1 103 ? 5.921 2.150 -8.248 1.00 92.81 103 GLU A CA 1
ATOM 843 C C . GLU A 1 103 ? 5.424 1.140 -7.209 1.00 92.81 103 GLU A C 1
ATOM 845 O O . GLU A 1 103 ? 4.356 1.336 -6.626 1.00 92.81 103 GLU A O 1
ATOM 850 N N . TYR A 1 104 ? 6.220 0.105 -6.915 1.00 94.69 104 TYR A N 1
ATOM 851 C CA . TYR A 1 104 ? 5.906 -0.846 -5.849 1.00 94.69 104 TYR A CA 1
ATOM 852 C C . TYR A 1 104 ? 5.779 -0.147 -4.490 1.00 94.69 104 TYR A C 1
ATOM 854 O O . TYR A 1 104 ? 4.795 -0.356 -3.780 1.00 94.69 104 TYR A O 1
ATOM 862 N N . 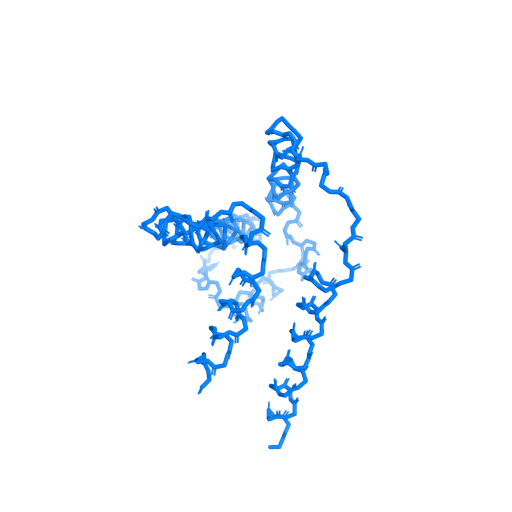LEU A 1 105 ? 6.752 0.693 -4.122 1.00 95.75 105 LEU A N 1
ATOM 863 C CA . LEU A 1 105 ? 6.746 1.380 -2.832 1.00 95.75 105 LEU A CA 1
ATOM 864 C C . LEU A 1 105 ? 5.565 2.352 -2.717 1.00 95.75 105 LEU A C 1
ATOM 866 O O . LEU A 1 105 ? 4.899 2.388 -1.684 1.00 95.75 105 LEU A O 1
ATOM 870 N N . SER A 1 106 ? 5.281 3.116 -3.772 1.00 95.12 106 SER A N 1
ATOM 871 C CA . SER A 1 106 ? 4.134 4.019 -3.843 1.00 95.12 106 SER A CA 1
ATOM 872 C C . SER A 1 106 ? 2.820 3.254 -3.728 1.00 95.12 106 SER A C 1
ATOM 874 O O . SER A 1 106 ? 1.982 3.639 -2.916 1.00 95.12 106 SER A O 1
ATOM 876 N N . GLY A 1 107 ? 2.653 2.154 -4.468 1.00 94.94 107 GLY A N 1
ATOM 877 C CA . GLY A 1 107 ? 1.475 1.291 -4.367 1.00 94.94 107 GLY A CA 1
ATOM 878 C C . GLY A 1 107 ? 1.296 0.738 -2.954 1.00 94.94 107 GLY A C 1
ATOM 879 O O . GLY A 1 107 ? 0.238 0.916 -2.352 1.00 94.94 107 GLY A O 1
ATOM 880 N N . TYR A 1 108 ? 2.361 0.177 -2.375 1.00 95.38 108 TYR A N 1
ATOM 881 C CA . TYR A 1 108 ? 2.365 -0.320 -0.999 1.00 95.38 108 TYR A CA 1
ATOM 882 C C . TYR A 1 108 ? 1.949 0.761 0.011 1.00 95.38 108 TYR A C 1
ATOM 884 O O . TYR A 1 108 ? 1.095 0.519 0.865 1.00 95.38 108 TYR A O 1
ATOM 892 N N . LEU A 1 109 ? 2.522 1.966 -0.080 1.00 95.81 109 LEU A N 1
ATOM 893 C CA . LEU A 1 109 ? 2.189 3.070 0.822 1.00 95.81 109 LEU A CA 1
ATOM 894 C C . LEU A 1 109 ? 0.743 3.542 0.649 1.00 95.81 109 LEU A C 1
ATOM 896 O O . LEU A 1 109 ? 0.075 3.786 1.653 1.00 95.81 109 LEU A O 1
ATOM 900 N N . ILE A 1 110 ? 0.247 3.637 -0.587 1.00 96.19 110 ILE A N 1
ATOM 901 C CA . ILE A 1 110 ? -1.141 4.024 -0.880 1.00 96.19 110 ILE A CA 1
ATOM 902 C C . ILE A 1 110 ? -2.116 2.997 -0.296 1.00 96.19 110 ILE A C 1
ATOM 904 O O . ILE A 1 110 ? -3.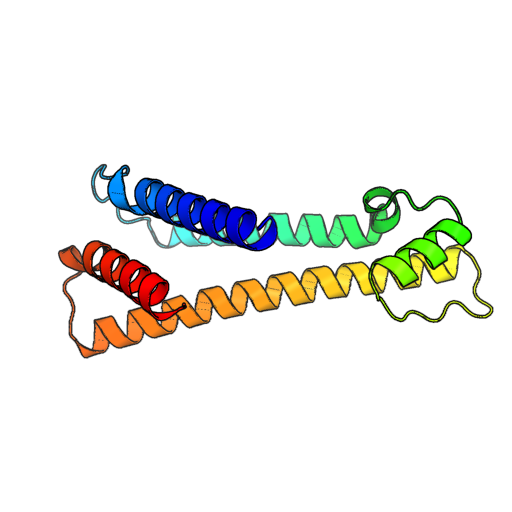052 3.372 0.411 1.00 96.19 110 ILE A O 1
ATOM 908 N N . GLU A 1 111 ? -1.885 1.705 -0.527 1.00 93.81 111 GLU A N 1
ATOM 909 C CA . GLU A 1 111 ? -2.734 0.637 0.014 1.00 93.81 111 GLU A CA 1
ATOM 910 C C . GLU A 1 111 ? -2.726 0.616 1.549 1.00 93.81 111 GLU A C 1
ATOM 912 O O . GLU A 1 111 ? -3.774 0.444 2.190 1.00 93.81 111 GLU A O 1
ATOM 917 N N . LYS A 1 112 ? -1.556 0.834 2.165 1.00 91.62 112 LYS A N 1
ATOM 918 C CA . LYS A 1 112 ? -1.441 0.933 3.625 1.00 91.62 112 LYS A CA 1
ATOM 919 C C . LYS A 1 112 ? -2.116 2.180 4.185 1.00 91.62 112 LYS A C 1
ATOM 921 O O . LYS A 1 112 ? -2.780 2.069 5.216 1.00 91.62 112 LYS A O 1
ATOM 926 N N . ALA A 1 113 ? -2.007 3.324 3.514 1.00 92.88 113 ALA A N 1
ATOM 927 C CA . ALA A 1 113 ? -2.693 4.550 3.909 1.00 92.88 113 ALA A CA 1
ATOM 928 C C . ALA A 1 113 ? -4.218 4.383 3.843 1.00 92.88 113 ALA A C 1
ATOM 930 O O . ALA A 1 113 ? -4.900 4.694 4.816 1.00 92.88 113 ALA A O 1
ATOM 931 N N . LEU A 1 114 ? -4.743 3.796 2.760 1.00 92.56 114 LEU A N 1
ATOM 932 C CA . LEU A 1 114 ? -6.179 3.538 2.601 1.00 92.56 114 LEU A CA 1
ATOM 933 C C . LEU A 1 114 ? -6.716 2.581 3.679 1.00 92.56 114 LEU A C 1
ATOM 935 O O . LEU A 1 114 ? -7.806 2.770 4.215 1.00 92.56 114 LEU A O 1
ATOM 939 N N . SER A 1 115 ? -5.933 1.561 4.040 1.00 89.75 115 SER A N 1
ATOM 940 C CA . SER A 1 115 ? -6.287 0.634 5.123 1.00 89.75 115 SER A CA 1
ATOM 941 C C . SER A 1 115 ? -6.346 1.330 6.490 1.00 89.75 115 SER A C 1
ATOM 943 O O . SER A 1 115 ? -7.238 1.046 7.290 1.00 89.75 115 SER A O 1
ATOM 945 N N . MET A 1 116 ? -5.408 2.244 6.763 1.00 90.44 116 MET A N 1
ATOM 946 C CA . MET A 1 116 ? -5.359 3.016 8.009 1.00 90.44 116 MET A CA 1
ATOM 947 C C . MET A 1 116 ? -6.498 4.040 8.099 1.00 90.44 116 MET A C 1
ATOM 949 O O . MET A 1 116 ? -7.106 4.167 9.162 1.00 90.44 116 MET A O 1
ATOM 953 N N . ASP A 1 117 ? -6.815 4.713 6.991 1.00 90.12 117 ASP A N 1
ATOM 954 C CA . ASP A 1 117 ? -7.925 5.668 6.886 1.00 90.12 117 ASP A CA 1
ATOM 955 C C . ASP A 1 117 ? -9.269 5.003 7.228 1.00 90.12 117 ASP A C 1
ATOM 957 O O . ASP A 1 117 ? -10.004 5.467 8.103 1.00 90.12 117 ASP A O 1
ATOM 961 N N . ASN A 1 118 ? -9.520 3.816 6.663 1.00 90.38 118 ASN A N 1
ATOM 962 C CA . ASN A 1 118 ? -10.709 3.017 6.973 1.00 90.38 118 ASN A CA 1
ATOM 963 C C . ASN A 1 118 ? -10.824 2.684 8.474 1.00 90.38 118 ASN A C 1
ATOM 965 O O . ASN A 1 118 ? -11.891 2.839 9.069 1.00 90.38 118 ASN A O 1
ATOM 969 N N . ILE A 1 119 ? -9.729 2.256 9.118 1.00 89.06 119 ILE A N 1
ATOM 970 C CA . ILE A 1 119 ? -9.720 1.957 10.562 1.00 89.06 119 ILE A CA 1
ATOM 971 C C . ILE A 1 119 ? -9.991 3.221 11.389 1.00 89.06 119 ILE A C 1
ATOM 973 O O . ILE A 1 119 ? -10.734 3.162 12.374 1.00 89.06 119 ILE A O 1
ATOM 977 N N . PHE A 1 120 ? -9.417 4.360 11.001 1.00 91.31 120 PHE A N 1
ATOM 978 C CA . PHE A 1 120 ? -9.603 5.627 11.702 1.00 91.31 120 PHE A CA 1
ATOM 979 C C . PHE A 1 120 ? -11.071 6.071 11.700 1.00 91.31 120 PHE A C 1
ATOM 981 O O . PHE A 1 120 ? -11.610 6.405 12.761 1.00 91.31 120 PHE A O 1
ATOM 988 N N . VAL A 1 121 ? -11.743 5.985 10.548 1.00 90.81 121 VAL A N 1
ATOM 989 C CA . VAL A 1 121 ? -13.180 6.278 10.424 1.00 90.81 121 VAL A CA 1
ATOM 990 C C . VAL A 1 121 ? -14.002 5.383 11.358 1.00 90.81 121 VAL A C 1
ATOM 992 O O . VAL A 1 121 ? -14.844 5.889 12.104 1.00 90.81 121 VAL A O 1
ATOM 995 N N . PHE A 1 122 ? -13.729 4.073 11.403 1.00 89.75 122 PHE A N 1
ATOM 996 C CA . PHE A 1 122 ? -14.446 3.164 12.308 1.00 89.75 122 PHE A CA 1
ATOM 997 C C . PHE A 1 122 ? -14.239 3.512 13.785 1.00 89.75 122 PHE A C 1
ATOM 999 O O . PHE A 1 122 ? -15.209 3.561 14.544 1.00 89.75 122 PHE A O 1
ATOM 1006 N N . ILE A 1 123 ? -13.000 3.792 14.202 1.00 89.31 123 ILE A N 1
ATOM 1007 C CA . ILE A 1 123 ? -12.703 4.173 15.591 1.00 89.31 123 ILE A CA 1
ATOM 1008 C C . ILE A 1 123 ? -13.427 5.473 15.958 1.00 89.31 123 ILE A C 1
ATOM 1010 O 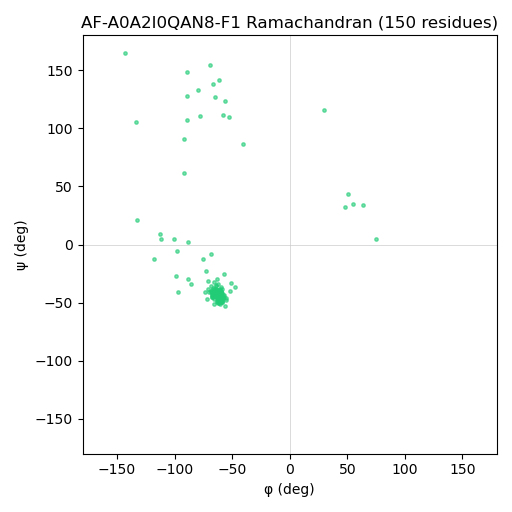O . ILE A 1 123 ? -14.005 5.549 17.044 1.00 89.31 123 ILE A O 1
ATOM 1014 N N . MET A 1 124 ? -13.442 6.469 15.066 1.00 91.31 124 MET A N 1
ATOM 1015 C CA . MET A 1 124 ? -14.134 7.742 15.293 1.00 91.31 124 MET A CA 1
ATOM 1016 C C . MET A 1 124 ? -15.644 7.545 15.467 1.00 91.31 124 MET A C 1
ATOM 1018 O O . MET A 1 124 ? -16.223 8.063 16.423 1.00 91.31 124 MET A O 1
ATOM 1022 N N . ILE A 1 125 ? -16.272 6.755 14.592 1.00 92.25 125 ILE A N 1
ATOM 1023 C CA . ILE A 1 125 ? -17.701 6.429 14.678 1.00 92.25 125 ILE A CA 1
ATOM 1024 C C . ILE A 1 125 ? -17.998 5.699 15.995 1.00 92.25 125 ILE A C 1
ATOM 1026 O O . ILE A 1 125 ? -18.885 6.106 16.748 1.00 92.25 125 ILE A O 1
ATOM 1030 N N . PHE A 1 126 ? -17.238 4.655 16.331 1.00 90.56 126 PHE A N 1
ATOM 1031 C CA . PHE A 1 126 ? -17.461 3.887 17.562 1.00 90.56 126 PHE A CA 1
ATOM 1032 C C . PHE A 1 126 ? -17.244 4.718 18.828 1.00 90.56 126 PHE A C 1
ATOM 1034 O O . PHE A 1 126 ? -17.980 4.542 19.804 1.00 90.56 126 PHE A O 1
ATOM 1041 N N . ALA A 1 127 ? -16.280 5.643 18.807 1.00 89.75 127 ALA A N 1
ATOM 1042 C CA . ALA A 1 127 ? -16.050 6.586 19.894 1.00 89.75 127 ALA A CA 1
ATOM 1043 C C . ALA A 1 127 ? -17.220 7.571 20.052 1.00 89.75 127 ALA A C 1
ATOM 1045 O O . ALA A 1 127 ? -17.697 7.761 21.172 1.00 89.75 127 ALA A O 1
ATOM 1046 N N . ALA A 1 128 ? -17.727 8.139 18.952 1.00 94.38 128 ALA A N 1
ATOM 1047 C CA . ALA A 1 128 ? -18.861 9.067 18.970 1.00 94.38 128 ALA A CA 1
ATOM 1048 C C . ALA A 1 128 ? -20.132 8.426 19.557 1.00 94.38 128 ALA A C 1
ATOM 1050 O O . ALA A 1 128 ? -20.826 9.046 20.363 1.00 94.38 128 ALA A O 1
ATOM 1051 N N . PHE A 1 129 ? -20.396 7.160 19.218 1.00 93.69 129 PHE A N 1
ATOM 1052 C CA . PHE A 1 129 ? -21.557 6.408 19.710 1.00 93.69 129 PHE A CA 1
ATOM 1053 C C . PHE A 1 129 ? -21.318 5.656 21.033 1.00 93.69 129 PHE A C 1
ATOM 1055 O O . PHE A 1 129 ? -22.222 4.971 21.508 1.00 93.69 129 PHE A O 1
ATOM 1062 N N . LYS A 1 130 ? -20.129 5.775 21.648 1.00 93.00 130 LYS A N 1
ATOM 1063 C CA . LYS A 1 130 ? -19.751 5.084 22.901 1.00 93.00 130 LYS A CA 1
ATOM 1064 C C . LYS A 1 130 ? -20.018 3.570 22.862 1.00 93.00 130 LYS A C 1
ATOM 1066 O O . LYS A 1 130 ? -20.528 2.982 23.817 1.00 93.00 130 LYS A O 1
ATOM 1071 N N . VAL A 1 131 ? -19.675 2.934 21.744 1.00 87.44 131 VAL A N 1
ATOM 1072 C CA . VAL A 1 131 ? -19.912 1.503 21.517 1.00 87.44 131 VAL A CA 1
ATOM 1073 C C . VAL A 1 131 ? -19.085 0.655 22.493 1.00 87.44 131 VAL A C 1
ATOM 1075 O O . VAL A 1 131 ? -17.866 0.797 22.581 1.00 87.44 131 VAL A O 1
ATOM 1078 N N . ASN A 1 132 ? -19.738 -0.263 23.213 1.00 87.25 132 ASN A N 1
ATOM 1079 C CA . ASN A 1 132 ? -19.058 -1.195 24.118 1.00 87.25 132 ASN A CA 1
ATOM 1080 C C . ASN A 1 132 ? -18.169 -2.183 23.326 1.00 87.25 132 ASN A C 1
ATOM 1082 O O . ASN A 1 132 ? -18.591 -2.725 22.302 1.00 87.25 132 ASN A O 1
ATOM 1086 N N . ARG A 1 133 ? -16.954 -2.450 23.833 1.00 79.62 133 ARG A N 1
ATOM 1087 C CA . ARG A 1 133 ? -15.942 -3.352 23.250 1.00 79.62 133 ARG A CA 1
ATOM 1088 C C . ARG A 1 133 ? -16.494 -4.739 22.906 1.00 79.62 133 ARG A C 1
ATOM 1090 O O . ARG A 1 133 ? -16.104 -5.289 21.883 1.00 79.62 133 ARG A O 1
ATOM 1097 N N . THR A 1 134 ? -17.450 -5.258 23.678 1.00 84.00 134 THR A N 1
ATOM 1098 C CA . THR A 1 134 ? -18.086 -6.565 23.423 1.00 84.00 134 THR A CA 1
ATOM 1099 C C . THR A 1 134 ? -18.859 -6.618 22.098 1.00 84.00 134 THR A C 1
ATOM 1101 O O . THR A 1 134 ? -18.962 -7.677 21.484 1.00 84.00 134 THR A O 1
ATOM 1104 N N . TYR A 1 135 ? -19.397 -5.488 21.627 1.00 85.00 135 TYR A N 1
ATOM 1105 C CA . TYR A 1 135 ? -20.164 -5.420 20.375 1.00 85.00 135 TYR A CA 1
ATOM 1106 C C . TYR A 1 135 ? -19.336 -4.941 19.180 1.00 85.00 135 TYR A C 1
ATOM 1108 O O . TYR A 1 135 ? -19.835 -4.970 18.056 1.00 85.00 135 TYR A O 1
ATOM 1116 N N . LEU A 1 136 ? -18.080 -4.536 19.395 1.00 82.75 136 LEU A N 1
ATOM 1117 C CA . LEU A 1 136 ? -17.240 -3.906 18.375 1.00 82.75 136 LEU A CA 1
ATOM 1118 C C . LEU A 1 136 ? -17.051 -4.809 17.150 1.00 82.75 136 LEU A C 1
ATOM 1120 O O . LEU A 1 136 ? -17.277 -4.364 16.029 1.00 82.75 136 LEU A O 1
ATOM 1124 N N . HIS A 1 137 ? -16.744 -6.094 17.361 1.00 79.69 137 HIS A N 1
ATOM 1125 C CA . HIS A 1 137 ? -16.587 -7.067 16.270 1.00 79.69 137 HIS A CA 1
ATOM 1126 C C . HIS A 1 137 ? -17.878 -7.263 15.466 1.00 79.69 137 HIS A C 1
ATOM 1128 O O . HIS A 1 137 ? -17.862 -7.283 14.239 1.00 79.69 137 HIS A O 1
ATOM 1134 N N . ARG A 1 138 ? -19.026 -7.345 16.153 1.00 82.12 138 ARG A N 1
ATOM 1135 C CA . ARG A 1 138 ? -20.333 -7.530 15.500 1.00 82.12 138 ARG A CA 1
ATOM 1136 C C . ARG A 1 138 ? -20.731 -6.307 14.685 1.00 82.12 138 ARG A C 1
ATOM 1138 O O . ARG A 1 138 ? -21.205 -6.449 13.564 1.00 82.12 138 ARG A O 1
ATOM 1145 N N . ILE A 1 139 ? -20.538 -5.111 15.234 1.00 87.00 139 ILE A N 1
ATOM 1146 C CA . ILE A 1 139 ? -20.868 -3.865 14.537 1.00 87.00 139 ILE A CA 1
ATOM 1147 C C . ILE A 1 139 ? -19.940 -3.675 13.334 1.00 87.00 139 ILE A C 1
ATOM 1149 O O . ILE A 1 139 ? -20.415 -3.286 12.270 1.00 87.00 139 ILE A O 1
ATOM 1153 N N . LEU A 1 140 ? -18.654 -4.019 13.460 1.00 84.88 140 LEU A N 1
ATOM 1154 C CA . LEU A 1 140 ? -17.716 -4.002 12.338 1.00 84.88 140 LEU A CA 1
ATOM 1155 C C . LEU A 1 140 ? -18.149 -4.970 11.226 1.00 84.88 140 LEU A C 1
ATOM 1157 O O . LEU A 1 140 ? -18.171 -4.579 10.063 1.00 84.88 140 LEU A O 1
ATOM 1161 N N . PHE A 1 141 ? -18.568 -6.191 11.578 1.00 82.75 141 PHE A N 1
ATOM 1162 C CA . PHE A 1 141 ? -19.095 -7.166 10.619 1.00 82.75 141 PHE A CA 1
ATOM 1163 C C . PHE A 1 141 ? -20.288 -6.613 9.830 1.00 82.75 141 PHE A C 1
ATOM 1165 O O . PHE A 1 141 ? -20.264 -6.602 8.599 1.00 82.75 141 PHE A O 1
ATOM 1172 N N . TYR A 1 142 ? -21.310 -6.105 10.527 1.00 85.94 142 TYR A N 1
ATOM 1173 C CA . TYR A 1 142 ? -22.485 -5.530 9.864 1.00 85.94 142 TYR A CA 1
ATOM 1174 C C . TYR A 1 142 ? -22.145 -4.264 9.067 1.00 85.94 142 TYR A C 1
ATOM 1176 O O . TYR A 1 142 ? -22.746 -4.035 8.021 1.00 85.94 142 TYR A O 1
ATOM 1184 N N . GLY A 1 143 ? -21.166 -3.474 9.516 1.00 86.88 143 GLY A N 1
ATOM 1185 C CA . GLY A 1 143 ? -20.672 -2.299 8.800 1.00 86.88 143 GLY A CA 1
ATOM 1186 C C . GLY A 1 143 ? -19.984 -2.653 7.481 1.00 86.88 143 GLY A C 1
ATOM 1187 O O . GLY A 1 143 ? -20.313 -2.068 6.453 1.00 86.88 143 GLY A O 1
ATOM 1188 N N . ILE A 1 144 ? -19.083 -3.642 7.485 1.00 85.12 144 ILE A N 1
ATOM 1189 C CA . ILE A 1 144 ? -18.408 -4.128 6.268 1.00 85.12 144 ILE A CA 1
ATOM 1190 C C . ILE A 1 144 ? -19.426 -4.753 5.308 1.00 85.12 144 ILE A C 1
ATOM 1192 O O . ILE A 1 144 ? -19.398 -4.465 4.112 1.00 85.12 144 ILE A O 1
ATOM 1196 N N . LEU A 1 145 ? -20.353 -5.568 5.821 1.00 83.75 145 LEU A N 1
ATOM 1197 C CA . LEU A 1 145 ? -21.403 -6.190 5.012 1.00 83.75 145 LEU A CA 1
ATOM 1198 C C . LEU A 1 145 ? -22.330 -5.135 4.392 1.00 83.75 145 LEU A C 1
ATOM 1200 O O . LEU A 1 145 ? -22.621 -5.202 3.201 1.00 83.75 145 LEU A O 1
ATOM 1204 N N . GLY A 1 146 ? -22.733 -4.124 5.169 1.00 86.69 146 GLY A N 1
ATOM 1205 C CA . GLY A 1 146 ? -23.507 -2.987 4.675 1.00 86.69 146 GLY A CA 1
ATOM 1206 C C . GLY A 1 146 ? -22.758 -2.203 3.599 1.00 86.69 146 GLY A C 1
ATOM 1207 O O . GLY A 1 146 ? -23.305 -1.969 2.525 1.00 86.69 146 GLY A O 1
ATOM 1208 N N . ALA A 1 147 ? -21.488 -1.864 3.835 1.00 85.94 147 ALA A N 1
ATOM 1209 C CA . ALA A 1 147 ? -20.653 -1.180 2.850 1.00 85.94 147 ALA A CA 1
ATOM 1210 C C . ALA A 1 147 ? -20.524 -1.982 1.546 1.00 85.94 147 ALA A C 1
ATOM 1212 O O . ALA A 1 147 ? -20.565 -1.395 0.471 1.00 85.94 147 ALA A O 1
ATOM 1213 N N . LEU A 1 148 ? -20.412 -3.311 1.622 1.00 83.62 148 LEU A N 1
ATOM 1214 C CA . LEU A 1 148 ? -20.347 -4.182 0.449 1.00 83.62 148 LEU A CA 1
ATOM 1215 C C . LEU A 1 148 ? -21.659 -4.194 -0.345 1.00 83.62 148 LEU A C 1
ATOM 1217 O O . LEU A 1 148 ? -21.606 -4.205 -1.569 1.00 83.62 148 LEU A O 1
ATOM 1221 N N . VAL A 1 149 ? -22.815 -4.143 0.322 1.00 84.94 149 VAL A N 1
ATOM 1222 C CA . VAL A 1 149 ? -24.123 -4.030 -0.347 1.00 84.94 149 VAL A CA 1
ATOM 1223 C C . VAL A 1 149 ? -24.285 -2.669 -1.025 1.00 84.94 149 VAL A C 1
ATOM 1225 O O . VAL A 1 149 ? -24.706 -2.623 -2.172 1.00 84.94 149 VAL A O 1
ATOM 1228 N N . PHE A 1 150 ? -23.922 -1.574 -0.351 1.00 88.19 150 PHE A N 1
ATOM 1229 C CA . PHE A 1 150 ? -24.032 -0.216 -0.908 1.00 88.19 150 PHE A CA 1
ATOM 1230 C C . PHE A 1 150 ? -22.957 0.129 -1.947 1.00 88.19 150 PHE A C 1
ATOM 1232 O O . PHE A 1 150 ? -23.042 1.170 -2.593 1.00 88.19 150 PHE A O 1
ATOM 1239 N N . ARG A 1 151 ? -21.910 -0.693 -2.068 1.00 81.62 151 ARG A N 1
ATOM 1240 C CA . ARG A 1 151 ? -20.798 -0.464 -2.998 1.00 81.62 151 ARG A CA 1
ATOM 1241 C C . ARG A 1 151 ? -21.179 -0.709 -4.462 1.00 81.62 151 ARG A C 1
ATOM 1243 O O . ARG A 1 151 ? -20.479 -0.198 -5.336 1.00 81.62 151 ARG A O 1
ATOM 1250 N N . PHE A 1 152 ? -22.214 -1.503 -4.716 1.00 70.31 152 PHE A N 1
ATOM 1251 C CA . PHE A 1 152 ? -22.722 -1.826 -6.052 1.00 70.31 152 PHE A CA 1
ATOM 1252 C C . PHE A 1 152 ? -24.004 -1.049 -6.343 1.00 70.31 152 PHE A C 1
ATOM 1254 O O . PHE A 1 152 ? -24.231 -0.765 -7.540 1.00 70.31 152 PHE A O 1
#

pLDDT: mean 86.17, std 9.37, range [49.41, 96.88]